Protein AF-A0A7C7C599-F1 (afdb_monomer)

Mean predicted aligned error: 6.16 Å

pLDDT: mean 91.35, std 14.0, range [51.44, 98.62]

Solvent-accessible surface area (backbone atoms only — not comparable to full-atom values): 4493 Å² total; per-residue (Å²): 73,79,49,74,33,50,11,76,84,78,67,52,73,48,73,48,82,42,102,58,56,69,67,35,50,51,40,31,78,74,67,41,55,58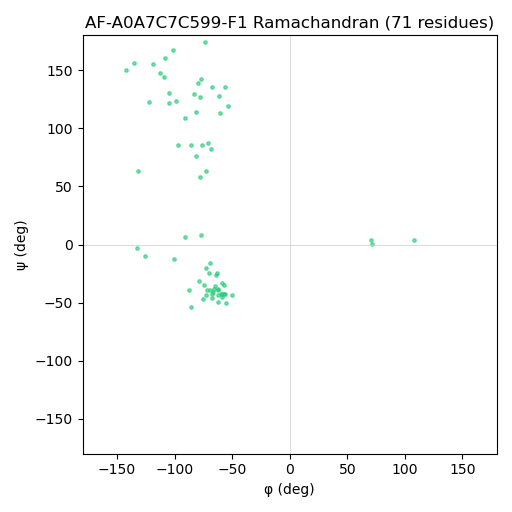,66,74,39,43,63,90,50,53,74,59,56,48,40,27,74,76,43,27,40,48,69,70,55,51,45,70,80,64,56,74,80,78,78,73,72,73,88,80,128

Radius of gyration: 16.54 Å; Cα contacts (8 Å, |Δi|>4): 79; chains: 1; bounding box: 22×20×60 Å

Foldseek 3Di:
DWDWDQAPQPRDIDIDDDPADPQLLVCVVVPPDNCVSCVVDDPQRSCCNVGVDGPVSCCVVPVPPPPCPDPPD

Nearest PDB structures (foldseek):
  2nd3-assembly1_A  TM=4.715E-01  e=2.658E+00  synthetic construct
  2nlu-assembly1_B  TM=2.791E-01  e=4.301E+00  Homo sapiens

Structure (mmCIF, N/CA/C/O backbone):
data_AF-A0A7C7C599-F1
#
_entry.id   AF-A0A7C7C599-F1
#
loop_
_atom_site.group_PDB
_atom_site.id
_atom_site.type_symbol
_atom_site.label_atom_id
_atom_site.label_alt_id
_atom_site.label_comp_id
_atom_site.label_asym_id
_atom_site.label_entity_id
_atom_site.label_seq_id
_atom_site.pdbx_PDB_ins_code
_atom_site.Cartn_x
_atom_site.Cartn_y
_atom_site.Cartn_z
_atom_site.occupancy
_atom_site.B_iso_or_equiv
_atom_site.auth_seq_id
_atom_site.auth_comp_id
_atom_site.auth_asym_id
_atom_site.auth_atom_id
_atom_site.pdbx_PDB_model_num
ATOM 1 N N . MET A 1 1 ? 5.540 3.279 9.274 1.00 96.44 1 MET A N 1
ATOM 2 C CA . MET A 1 1 ? 5.796 1.823 9.268 1.00 96.44 1 MET A CA 1
ATOM 3 C C . MET A 1 1 ? 6.414 1.431 7.934 1.00 96.44 1 MET A C 1
ATOM 5 O O . MET A 1 1 ? 6.023 1.990 6.914 1.00 96.44 1 MET A 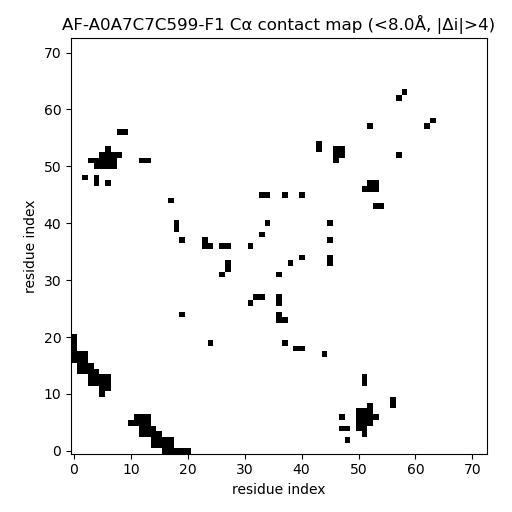O 1
ATOM 9 N N . LYS A 1 2 ? 7.384 0.505 7.924 1.00 98.12 2 LYS A N 1
ATOM 10 C CA . LYS A 1 2 ? 7.978 -0.013 6.681 1.00 98.12 2 LYS A CA 1
ATOM 11 C C . LYS A 1 2 ? 7.068 -1.091 6.091 1.00 98.12 2 LYS A C 1
ATOM 13 O O . LYS A 1 2 ? 6.909 -2.141 6.701 1.00 98.12 2 LYS A O 1
ATOM 18 N N . ILE A 1 3 ? 6.492 -0.825 4.924 1.00 98.19 3 ILE 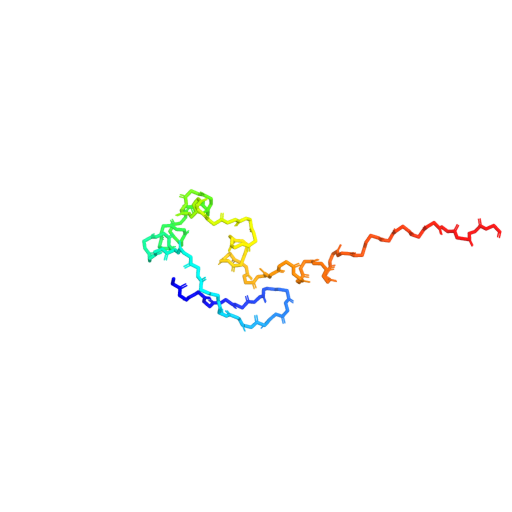A N 1
ATOM 19 C CA . ILE A 1 3 ? 5.651 -1.763 4.178 1.00 98.19 3 ILE A CA 1
ATOM 20 C C . ILE A 1 3 ? 6.452 -2.293 2.999 1.00 98.19 3 ILE A C 1
ATOM 22 O O . ILE A 1 3 ? 6.899 -1.510 2.162 1.00 98.19 3 ILE A O 1
ATOM 26 N N . THR A 1 4 ? 6.616 -3.613 2.935 1.00 98.25 4 THR A N 1
ATOM 27 C CA . THR A 1 4 ? 7.271 -4.299 1.816 1.00 98.25 4 THR A CA 1
ATOM 28 C C . THR A 1 4 ? 6.226 -4.980 0.945 1.00 98.25 4 THR A C 1
ATOM 30 O O . THR A 1 4 ? 5.356 -5.694 1.454 1.00 98.25 4 THR A O 1
ATOM 33 N N . ARG A 1 5 ? 6.309 -4.751 -0.365 1.00 98.31 5 ARG A N 1
ATOM 34 C CA . ARG A 1 5 ? 5.427 -5.342 -1.374 1.00 98.31 5 ARG A CA 1
ATOM 35 C C . ARG A 1 5 ? 6.214 -5.676 -2.633 1.00 98.31 5 ARG A C 1
ATOM 37 O O . ARG A 1 5 ? 7.195 -5.003 -2.954 1.00 98.31 5 ARG A O 1
ATOM 44 N N . THR A 1 6 ? 5.752 -6.702 -3.332 1.00 98.50 6 THR A N 1
ATOM 45 C CA . THR A 1 6 ? 6.222 -7.073 -4.666 1.00 98.50 6 THR A CA 1
ATOM 46 C C . THR A 1 6 ? 5.230 -6.521 -5.673 1.00 98.50 6 THR A C 1
ATOM 48 O O . THR A 1 6 ? 4.042 -6.806 -5.559 1.00 98.50 6 THR A O 1
ATOM 51 N N . SER A 1 7 ? 5.707 -5.714 -6.620 1.00 98.12 7 SER A N 1
ATOM 52 C CA . SER A 1 7 ? 4.859 -5.152 -7.673 1.00 98.12 7 SER A CA 1
ATOM 53 C C . SER A 1 7 ? 4.257 -6.265 -8.521 1.00 98.12 7 SER A C 1
ATOM 55 O O . SER A 1 7 ? 4.990 -7.104 -9.046 1.00 98.12 7 SER A O 1
ATOM 57 N N . MET A 1 8 ? 2.934 -6.257 -8.686 1.00 97.06 8 MET A N 1
ATOM 58 C CA . MET A 1 8 ? 2.259 -7.221 -9.558 1.00 97.06 8 MET A CA 1
ATOM 59 C C . MET A 1 8 ? 2.538 -7.000 -11.055 1.00 97.06 8 MET A C 1
ATOM 61 O O . MET A 1 8 ? 2.282 -7.905 -11.842 1.00 97.06 8 MET A O 1
ATOM 65 N N . PHE A 1 9 ? 3.059 -5.831 -11.451 1.00 96.12 9 PHE A N 1
ATOM 66 C CA . PHE A 1 9 ? 3.435 -5.549 -12.843 1.00 96.12 9 PHE A CA 1
ATOM 67 C C . PHE A 1 9 ? 4.852 -6.027 -13.150 1.00 96.12 9 PHE A C 1
ATOM 69 O O . PHE A 1 9 ? 5.063 -6.806 -14.072 1.00 96.12 9 PHE A O 1
ATOM 76 N N . SER A 1 10 ? 5.832 -5.595 -12.354 1.00 96.62 10 SER A N 1
ATOM 77 C CA . SER A 1 10 ? 7.248 -5.833 -12.662 1.00 96.62 10 SER A CA 1
ATOM 78 C C . SER A 1 10 ? 7.885 -6.987 -11.886 1.00 96.62 10 SER A C 1
ATOM 80 O O . SER A 1 10 ? 9.022 -7.359 -12.168 1.00 96.62 10 SER A O 1
ATOM 82 N N . GLY A 1 11 ? 7.221 -7.506 -10.848 1.00 97.44 11 GLY A N 1
ATOM 83 C CA . GLY A 1 11 ? 7.813 -8.460 -9.906 1.00 97.44 11 GLY A CA 1
ATOM 84 C C . GLY A 1 11 ? 8.881 -7.857 -8.982 1.00 97.44 11 GLY A C 1
ATOM 85 O O . GLY A 1 11 ? 9.493 -8.579 -8.198 1.00 97.44 11 GLY A O 1
ATOM 86 N N . VAL A 1 12 ? 9.127 -6.542 -9.037 1.00 97.88 12 VAL A N 1
ATOM 87 C CA . VAL A 1 12 ? 10.145 -5.890 -8.2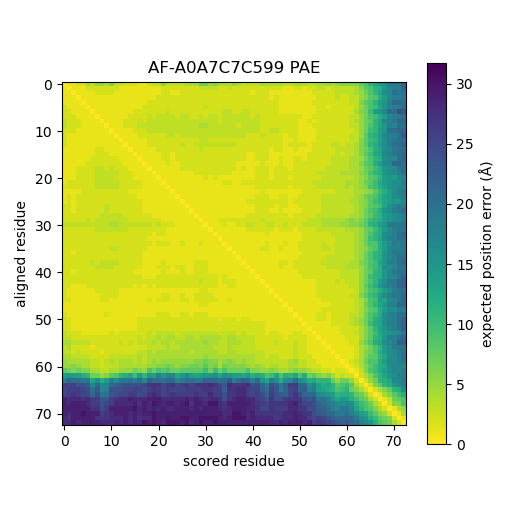03 1.00 97.88 12 VAL A CA 1
ATOM 88 C C . VAL A 1 12 ? 9.633 -5.692 -6.776 1.00 97.88 12 VAL A C 1
ATOM 90 O O . VAL A 1 12 ? 8.599 -5.060 -6.548 1.00 97.88 12 VAL A O 1
ATOM 93 N N . THR A 1 13 ? 10.407 -6.171 -5.801 1.00 98.38 13 THR A N 1
ATOM 94 C CA . THR A 1 13 ? 10.149 -5.960 -4.370 1.00 98.38 13 THR A CA 1
ATOM 95 C C . THR A 1 13 ? 10.680 -4.611 -3.906 1.00 98.38 13 THR A C 1
ATOM 97 O O . THR A 1 13 ? 11.844 -4.274 -4.125 1.00 98.38 13 THR A O 1
ATOM 100 N N . ARG A 1 14 ? 9.834 -3.837 -3.222 1.00 98.06 14 ARG A N 1
ATOM 101 C CA . ARG A 1 14 ? 10.189 -2.526 -2.663 1.00 98.06 14 ARG A CA 1
ATOM 102 C C . ARG A 1 14 ? 9.663 -2.384 -1.246 1.00 98.06 14 ARG A C 1
ATOM 104 O O . ARG A 1 14 ? 8.672 -3.007 -0.872 1.00 98.06 14 ARG A O 1
ATOM 111 N N . THR A 1 15 ? 10.305 -1.506 -0.483 1.00 98.25 15 THR A N 1
ATOM 112 C CA . THR A 1 15 ? 9.868 -1.122 0.860 1.00 98.25 15 THR A CA 1
ATOM 113 C C . THR A 1 15 ? 9.642 0.381 0.910 1.00 98.25 15 THR A C 1
ATOM 115 O O . THR A 1 15 ? 10.574 1.146 0.667 1.00 98.25 15 THR A O 1
ATOM 118 N N . LEU A 1 16 ? 8.431 0.811 1.265 1.00 97.88 16 LEU A N 1
ATOM 119 C CA . LEU A 1 16 ? 8.113 2.217 1.521 1.00 97.88 16 LEU A CA 1
ATOM 120 C C . LEU A 1 16 ? 7.877 2.452 3.012 1.00 97.88 16 LEU A C 1
ATOM 122 O O . LEU A 1 16 ? 7.318 1.605 3.708 1.00 97.88 16 LEU A O 1
ATOM 126 N N . ASN A 1 17 ? 8.294 3.616 3.512 1.00 98.31 17 ASN A N 1
ATOM 127 C CA . ASN A 1 17 ? 7.918 4.062 4.849 1.00 98.31 17 ASN A CA 1
ATOM 128 C C . ASN A 1 17 ? 6.630 4.885 4.753 1.00 98.31 17 ASN A C 1
ATOM 130 O O . ASN A 1 17 ? 6.656 6.002 4.243 1.00 98.31 17 ASN A O 1
ATOM 134 N N . LEU A 1 18 ? 5.519 4.325 5.229 1.00 98.25 18 LEU A N 1
ATOM 135 C CA . LEU A 1 18 ? 4.190 4.930 5.136 1.00 98.25 18 LEU A CA 1
ATOM 136 C C . LEU A 1 18 ? 3.657 5.322 6.522 1.00 98.25 18 LEU A C 1
ATOM 138 O O . LEU A 1 18 ? 3.947 4.621 7.501 1.00 98.25 18 LEU A O 1
ATOM 142 N N . PRO A 1 19 ? 2.866 6.406 6.637 1.00 98.00 19 PRO A N 1
ATOM 143 C CA . PRO A 1 19 ? 2.284 6.865 7.899 1.00 98.00 19 PRO A CA 1
ATOM 144 C C . PRO A 1 19 ? 1.059 6.021 8.289 1.00 98.00 19 PRO A C 1
ATOM 146 O O . PRO A 1 19 ? -0.043 6.540 8.428 1.00 98.00 19 PRO A O 1
ATOM 149 N N . VAL A 1 20 ? 1.240 4.707 8.425 1.00 98.12 20 VAL A N 1
ATOM 150 C CA . VAL A 1 20 ? 0.198 3.738 8.802 1.00 98.12 20 VAL A CA 1
ATOM 151 C C . VAL A 1 20 ? 0.546 3.032 10.110 1.00 98.12 20 VAL A C 1
ATOM 153 O O . VAL A 1 20 ? 1.731 2.902 10.445 1.00 98.12 20 VAL A O 1
ATOM 156 N N . THR A 1 21 ? -0.477 2.549 10.813 1.00 98.44 21 THR A N 1
ATOM 157 C CA . THR A 1 21 ? -0.339 1.691 12.001 1.00 98.44 21 THR A CA 1
ATOM 158 C C . THR A 1 21 ? -0.582 0.217 11.665 1.00 98.44 21 THR A C 1
ATOM 160 O O . THR A 1 21 ? -1.083 -0.114 10.586 1.00 98.44 21 THR A O 1
ATOM 163 N N . GLN A 1 22 ? -0.229 -0.682 12.586 1.00 98.06 22 GLN A N 1
ATOM 164 C CA . GLN A 1 22 ? -0.471 -2.114 12.408 1.00 98.06 22 GLN A CA 1
ATOM 165 C C . GLN A 1 22 ? -1.972 -2.428 12.379 1.00 98.06 22 GLN A C 1
ATOM 167 O O . GLN A 1 22 ? -2.411 -3.235 11.568 1.00 98.06 22 GLN A O 1
ATOM 172 N N . GLU A 1 23 ? -2.770 -1.750 13.202 1.00 98.44 23 GLU A N 1
ATOM 173 C CA . GLU A 1 23 ? -4.223 -1.922 13.276 1.00 98.44 23 GLU A CA 1
ATOM 174 C C . GLU A 1 23 ? -4.895 -1.559 11.950 1.00 98.44 23 GLU A C 1
ATOM 176 O O . GLU A 1 23 ? -5.818 -2.246 11.523 1.00 98.44 23 GLU A O 1
ATOM 181 N N . GLN A 1 24 ? -4.407 -0.520 11.264 1.00 98.62 24 GLN A N 1
ATOM 182 C CA . GLN A 1 24 ? -4.914 -0.137 9.946 1.00 98.62 24 GLN A CA 1
ATOM 183 C C . GLN A 1 24 ? -4.614 -1.199 8.883 1.00 98.62 24 GLN A C 1
ATOM 185 O O . GLN A 1 24 ? -5.477 -1.497 8.058 1.00 98.62 24 GLN A O 1
ATOM 190 N N . ILE A 1 25 ? -3.411 -1.787 8.905 1.00 98.25 25 ILE A N 1
ATOM 191 C CA . ILE A 1 25 ? -3.070 -2.907 8.018 1.00 98.25 25 ILE A CA 1
ATOM 192 C C . ILE A 1 25 ? -3.974 -4.104 8.312 1.00 98.25 25 ILE A C 1
ATOM 194 O O . ILE A 1 25 ? -4.607 -4.613 7.392 1.00 98.25 25 ILE A O 1
ATOM 198 N N . THR A 1 26 ? -4.114 -4.487 9.582 1.00 98.44 26 THR A N 1
ATOM 199 C CA . THR A 1 26 ? -4.983 -5.595 9.994 1.00 98.44 26 THR A CA 1
ATOM 200 C C . THR A 1 26 ? -6.438 -5.354 9.585 1.00 98.44 26 THR A C 1
ATOM 202 O O . THR A 1 26 ? -7.094 -6.262 9.084 1.00 98.44 26 THR A O 1
ATOM 205 N N . ALA A 1 27 ? -6.962 -4.136 9.751 1.00 98.62 27 ALA A N 1
ATOM 206 C CA . ALA A 1 27 ? -8.324 -3.794 9.343 1.00 98.62 27 ALA A CA 1
ATOM 207 C C . ALA A 1 27 ? -8.532 -3.995 7.834 1.00 98.62 27 ALA A C 1
ATOM 209 O O . ALA A 1 27 ? -9.553 -4.542 7.417 1.00 98.62 27 ALA A O 1
ATOM 210 N N . TRP A 1 28 ? -7.562 -3.585 7.014 1.00 98.56 28 TRP A N 1
ATOM 211 C CA . TRP A 1 28 ? -7.605 -3.805 5.570 1.00 98.56 28 TRP A CA 1
ATOM 212 C C . TRP A 1 28 ? -7.492 -5.293 5.203 1.00 98.56 28 TRP A C 1
ATOM 214 O O . TRP A 1 28 ? -8.317 -5.793 4.442 1.00 98.56 28 TRP A O 1
ATOM 224 N N . GLU A 1 29 ? -6.551 -6.025 5.803 1.00 97.62 29 GLU A N 1
ATOM 225 C CA . GLU A 1 29 ? -6.359 -7.468 5.577 1.00 97.62 29 GLU A CA 1
ATOM 226 C C . GLU A 1 29 ? -7.571 -8.308 6.022 1.00 97.62 29 GLU A C 1
ATOM 228 O O . GLU A 1 29 ? -7.816 -9.383 5.481 1.00 97.62 29 GLU A O 1
ATOM 233 N N . THR A 1 30 ? -8.370 -7.796 6.962 1.00 98.31 30 THR A N 1
ATOM 234 C CA . THR A 1 30 ? -9.625 -8.413 7.431 1.00 98.31 30 THR A CA 1
ATOM 235 C C . THR A 1 30 ? -10.869 -7.952 6.661 1.00 98.31 30 THR A C 1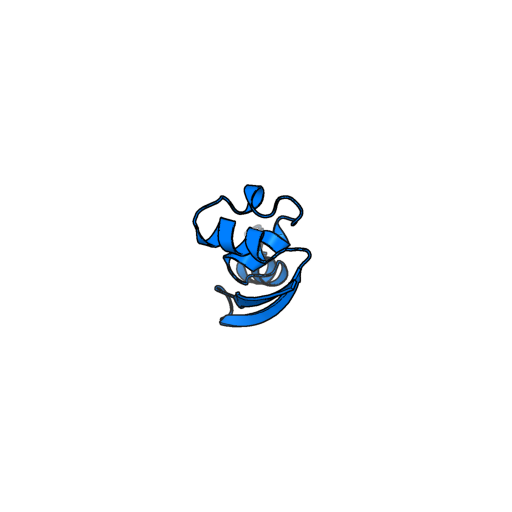
ATOM 237 O O . THR A 1 30 ? -11.983 -8.340 7.008 1.00 98.31 30 THR A O 1
ATOM 240 N N . GLY A 1 31 ? -10.699 -7.172 5.586 1.00 97.81 31 GLY A N 1
ATOM 241 C CA . GLY A 1 31 ? -11.759 -6.850 4.624 1.00 97.81 31 GLY A CA 1
ATOM 242 C C . GLY A 1 31 ? -12.291 -5.416 4.674 1.00 97.81 31 GLY A C 1
ATOM 243 O O . GLY A 1 31 ? -13.205 -5.081 3.920 1.00 97.81 31 GLY A O 1
ATOM 244 N N . THR A 1 32 ? -11.732 -4.539 5.512 1.00 98.56 32 THR A N 1
ATOM 245 C CA . THR A 1 32 ? -12.072 -3.108 5.463 1.00 98.56 32 THR A CA 1
ATOM 246 C C . THR A 1 32 ? -11.559 -2.498 4.160 1.00 98.56 32 THR A C 1
ATOM 248 O O . THR A 1 32 ? -10.410 -2.708 3.775 1.00 98.56 32 THR A O 1
ATOM 251 N N . LEU A 1 33 ? -12.381 -1.686 3.489 1.00 98.50 33 LEU A N 1
ATOM 252 C CA . LEU A 1 33 ? -11.947 -0.959 2.293 1.00 98.50 33 LEU A CA 1
ATOM 253 C C . LEU A 1 33 ? -10.713 -0.095 2.600 1.00 98.50 33 LEU A C 1
ATOM 255 O O . LEU A 1 33 ? -10.684 0.607 3.612 1.00 98.50 33 LEU A O 1
ATOM 259 N N . ILE A 1 34 ? -9.711 -0.106 1.717 1.00 98.50 34 ILE A N 1
ATOM 260 C CA . ILE A 1 34 ? -8.413 0.551 1.952 1.00 98.50 34 ILE A CA 1
ATOM 261 C C . ILE A 1 34 ? -8.554 2.051 2.258 1.00 98.50 34 ILE A C 1
ATOM 263 O O . ILE A 1 34 ? -7.834 2.583 3.097 1.00 98.50 34 ILE A O 1
ATOM 267 N N . GLN A 1 35 ? -9.517 2.738 1.637 1.00 98.31 35 GLN A N 1
ATOM 268 C CA . GLN A 1 35 ? -9.794 4.153 1.886 1.00 98.31 35 GLN A CA 1
ATOM 269 C C . GLN A 1 35 ? -10.405 4.417 3.267 1.00 98.31 35 GLN A C 1
ATOM 271 O O . GLN A 1 35 ? -10.256 5.519 3.785 1.00 98.31 35 GLN A O 1
ATOM 276 N N . ASN A 1 36 ? -11.061 3.418 3.865 1.00 98.56 36 ASN A N 1
ATOM 277 C CA . ASN A 1 36 ? -11.618 3.503 5.213 1.00 98.56 36 ASN A CA 1
ATOM 278 C C . ASN A 1 36 ? -10.574 3.098 6.261 1.00 98.56 36 ASN A C 1
ATOM 280 O O . ASN A 1 36 ? -10.488 3.727 7.309 1.00 98.56 36 ASN A O 1
ATOM 284 N N . ALA A 1 37 ? -9.763 2.074 5.976 1.00 98.50 37 ALA A N 1
ATOM 285 C CA . ALA A 1 37 ? -8.688 1.632 6.863 1.00 98.50 37 ALA A CA 1
ATOM 286 C C . ALA A 1 37 ? -7.538 2.653 6.931 1.00 98.50 37 ALA A C 1
ATOM 288 O O . ALA A 1 37 ? -6.972 2.896 7.997 1.00 98.50 37 ALA A O 1
ATOM 289 N N . MET A 1 38 ? -7.196 3.261 5.790 1.00 98.44 38 MET A N 1
ATOM 290 C CA . MET A 1 38 ? -6.057 4.169 5.620 1.00 98.44 38 MET A CA 1
ATOM 291 C C . MET A 1 38 ? -6.474 5.459 4.883 1.00 98.44 38 MET A C 1
ATOM 293 O O . MET A 1 38 ? -5.998 5.740 3.772 1.00 98.44 38 MET A O 1
ATOM 297 N N . PRO A 1 39 ? -7.377 6.268 5.473 1.00 98.31 39 PRO A N 1
ATOM 298 C CA . PRO A 1 39 ? -7.892 7.483 4.842 1.00 98.31 39 PRO A CA 1
ATOM 299 C C . PRO A 1 39 ? -6.806 8.541 4.623 1.00 98.31 39 PRO A C 1
ATOM 301 O O . PRO A 1 39 ? -6.902 9.325 3.683 1.00 98.31 39 PRO A O 1
ATOM 304 N N . GLN A 1 40 ? -5.752 8.528 5.440 1.00 98.50 40 GLN A N 1
ATOM 305 C CA . GLN A 1 40 ? -4.630 9.461 5.364 1.00 98.50 40 GLN A CA 1
ATOM 306 C C . GLN A 1 40 ? -3.696 9.217 4.175 1.00 98.50 40 GLN A C 1
ATOM 308 O O . GLN A 1 40 ? -2.930 10.109 3.823 1.00 98.50 40 GLN A O 1
ATOM 313 N N . LEU A 1 41 ? -3.715 8.015 3.588 1.00 98.38 41 LEU A N 1
ATOM 314 C CA . LEU A 1 41 ? -2.884 7.711 2.428 1.00 98.38 41 LEU A CA 1
ATOM 315 C C . LEU A 1 41 ? -3.480 8.323 1.162 1.00 98.38 41 LEU A C 1
ATOM 317 O O . LEU A 1 41 ? -4.695 8.290 0.964 1.00 98.38 41 LEU A O 1
ATOM 321 N N . ASP A 1 42 ? -2.624 8.823 0.278 1.00 98.00 42 ASP A N 1
ATOM 322 C CA . ASP A 1 42 ? -3.044 9.222 -1.063 1.00 98.00 42 ASP A CA 1
ATOM 323 C C . ASP A 1 42 ? -3.328 7.999 -1.962 1.00 98.00 42 ASP A C 1
ATOM 325 O O . ASP A 1 42 ? -3.105 6.843 -1.587 1.00 98.00 42 ASP A O 1
ATOM 329 N N . LYS A 1 43 ? -3.840 8.247 -3.174 1.00 97.12 43 LYS A N 1
ATOM 330 C CA . LYS A 1 43 ? -4.177 7.187 -4.137 1.00 97.12 43 LYS A CA 1
ATOM 331 C C . LYS A 1 43 ? -2.980 6.278 -4.451 1.00 97.12 43 LYS A C 1
ATOM 333 O O . LYS A 1 43 ? -3.151 5.064 -4.494 1.00 97.12 43 LYS A O 1
ATOM 338 N N . ASN A 1 44 ? -1.791 6.843 -4.637 1.00 96.94 44 ASN A N 1
ATOM 339 C CA . ASN A 1 44 ? -0.595 6.105 -5.047 1.00 96.94 44 ASN A CA 1
ATOM 340 C C . ASN A 1 44 ? -0.022 5.283 -3.891 1.00 96.94 44 ASN A C 1
ATOM 342 O O . ASN A 1 44 ? 0.464 4.172 -4.083 1.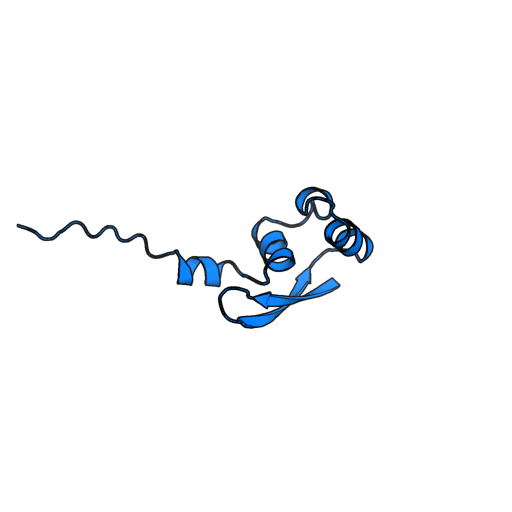00 96.94 44 ASN A O 1
ATOM 346 N N . GLN A 1 45 ? -0.111 5.803 -2.671 1.00 98.19 45 GLN A N 1
ATOM 347 C CA . GLN A 1 45 ? 0.270 5.080 -1.466 1.00 98.19 45 GLN A CA 1
ATOM 348 C C . GLN A 1 45 ? -0.676 3.909 -1.192 1.00 98.19 45 GLN A C 1
ATOM 350 O O . GLN A 1 45 ? -0.206 2.821 -0.861 1.00 98.19 45 GLN A O 1
ATOM 355 N N . ARG A 1 46 ? -1.993 4.099 -1.356 1.00 98.31 46 ARG A N 1
ATOM 356 C CA . ARG A 1 46 ? -2.962 2.996 -1.248 1.00 98.31 46 ARG A CA 1
ATOM 357 C C . ARG A 1 46 ? -2.713 1.941 -2.319 1.00 98.31 46 ARG A C 1
ATOM 359 O O . ARG A 1 46 ? -2.702 0.761 -1.988 1.00 98.31 46 ARG A O 1
ATOM 366 N N . GLU A 1 47 ? -2.458 2.361 -3.557 1.00 97.94 47 GLU A N 1
ATOM 367 C CA . GLU A 1 47 ? -2.094 1.455 -4.651 1.00 97.94 47 GLU A CA 1
ATOM 368 C C . GLU A 1 47 ? -0.882 0.601 -4.275 1.00 97.94 47 GLU A C 1
ATOM 370 O O . GLU A 1 47 ? -0.960 -0.624 -4.293 1.00 97.94 47 GLU A O 1
ATOM 375 N N . PHE A 1 48 ? 0.193 1.226 -3.790 1.00 98.38 48 PHE A N 1
ATOM 376 C CA . PHE A 1 48 ? 1.369 0.489 -3.345 1.00 98.38 48 PHE A CA 1
ATOM 377 C C . PHE A 1 48 ? 1.049 -0.535 -2.245 1.00 98.38 48 PHE A C 1
ATOM 379 O O . PHE A 1 48 ? 1.544 -1.659 -2.300 1.00 98.38 48 PHE A O 1
ATOM 386 N N . VAL A 1 49 ? 0.224 -0.182 -1.252 1.00 98.25 49 VAL A N 1
ATOM 387 C CA . VAL A 1 49 ? -0.174 -1.114 -0.179 1.00 98.25 49 VAL A CA 1
ATOM 388 C C . VAL A 1 49 ? -0.939 -2.317 -0.737 1.00 98.25 49 VAL A C 1
ATOM 390 O O . VAL A 1 49 ? -0.704 -3.439 -0.278 1.00 98.25 49 VAL A O 1
ATOM 393 N N . MET A 1 50 ? -1.811 -2.087 -1.723 1.00 97.94 50 MET A N 1
ATOM 394 C CA . MET A 1 50 ? -2.656 -3.114 -2.331 1.00 97.94 50 MET A CA 1
ATOM 395 C C . MET A 1 50 ? -1.893 -4.036 -3.285 1.00 97.94 50 MET A C 1
ATOM 397 O O . MET A 1 50 ? -2.056 -5.250 -3.208 1.00 97.94 50 MET A O 1
ATOM 401 N N . THR A 1 51 ? -1.074 -3.476 -4.175 1.00 97.88 51 THR A N 1
ATOM 402 C CA . THR A 1 51 ? -0.557 -4.188 -5.359 1.00 97.88 51 THR A CA 1
ATOM 403 C C . THR A 1 51 ? 0.967 -4.169 -5.476 1.00 97.88 51 THR A C 1
ATOM 405 O O . THR A 1 51 ? 1.537 -4.844 -6.333 1.00 97.88 51 THR A O 1
ATOM 408 N N . GLY A 1 52 ? 1.651 -3.376 -4.646 1.00 97.88 52 GLY A N 1
ATOM 409 C CA . GLY A 1 52 ? 3.087 -3.112 -4.762 1.00 97.88 52 GLY A CA 1
ATOM 410 C C . GLY A 1 52 ? 3.478 -2.234 -5.952 1.00 97.88 52 GLY A C 1
ATOM 411 O O . GLY A 1 52 ? 4.669 -1.962 -6.127 1.00 97.88 52 GLY A O 1
ATOM 412 N N . VAL A 1 53 ? 2.507 -1.784 -6.752 1.00 97.94 53 VAL A N 1
ATOM 413 C CA . VAL A 1 53 ? 2.733 -0.966 -7.945 1.00 97.94 53 VAL A CA 1
ATOM 414 C C . VAL A 1 53 ? 2.964 0.490 -7.546 1.00 97.94 53 VAL A C 1
ATOM 416 O O . VAL A 1 53 ? 2.307 1.029 -6.655 1.00 97.94 53 VAL A O 1
ATOM 419 N N . ILE A 1 54 ? 3.920 1.143 -8.207 1.00 96.44 54 ILE A N 1
ATOM 420 C CA . ILE A 1 54 ? 4.179 2.584 -8.062 1.00 96.44 54 ILE A CA 1
ATOM 421 C C . ILE A 1 54 ? 3.735 3.354 -9.308 1.00 96.44 54 ILE A C 1
ATOM 423 O O . ILE A 1 54 ? 3.660 2.790 -10.394 1.00 96.44 54 ILE A O 1
ATOM 427 N N . GLN A 1 55 ? 3.525 4.670 -9.182 1.00 93.31 55 GLN A N 1
ATOM 428 C CA . GLN A 1 55 ? 3.075 5.526 -10.293 1.00 93.31 55 GLN A CA 1
ATOM 429 C C . GLN A 1 55 ? 3.909 5.351 -11.573 1.00 93.31 55 GLN A C 1
ATOM 431 O O . GLN A 1 55 ? 3.354 5.190 -12.648 1.00 93.31 55 GLN A O 1
ATOM 436 N N . ARG A 1 56 ? 5.241 5.285 -11.452 1.00 92.00 56 ARG A N 1
ATOM 437 C CA . ARG A 1 56 ? 6.132 5.092 -12.608 1.00 92.00 56 ARG A CA 1
ATOM 438 C C . ARG A 1 56 ? 5.843 3.801 -13.379 1.00 92.00 56 ARG A C 1
ATOM 440 O O . ARG A 1 56 ? 6.051 3.751 -14.580 1.00 92.00 56 ARG A O 1
ATOM 447 N N . GLU A 1 57 ? 5.420 2.743 -12.692 1.00 92.25 57 GLU A N 1
ATOM 448 C CA . GLU A 1 57 ? 5.078 1.481 -13.352 1.00 92.25 57 GLU A CA 1
ATOM 449 C C . GLU A 1 57 ? 3.769 1.623 -14.130 1.00 92.25 57 GLU A C 1
ATOM 451 O O . GLU A 1 57 ? 3.707 1.182 -15.266 1.00 92.25 57 GLU A O 1
ATOM 456 N N . TRP A 1 58 ? 2.775 2.339 -13.597 1.00 90.81 58 TRP A N 1
ATOM 457 C CA . TRP A 1 58 ? 1.583 2.705 -14.371 1.00 90.81 58 TRP A CA 1
ATOM 458 C C . TRP A 1 58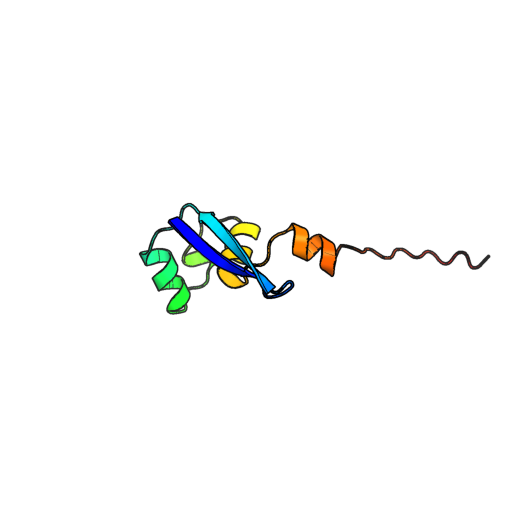 ? 1.923 3.517 -15.623 1.00 90.81 58 TRP A C 1
ATOM 460 O O . TRP A 1 58 ? 1.411 3.220 -16.700 1.00 90.81 58 TRP A O 1
ATOM 470 N N . ASP A 1 59 ? 2.805 4.507 -15.493 1.00 90.31 59 ASP A N 1
ATOM 471 C CA . ASP A 1 59 ? 3.226 5.347 -16.618 1.00 90.31 59 ASP A CA 1
ATOM 472 C C . ASP A 1 59 ? 3.981 4.528 -17.680 1.00 90.31 59 ASP A C 1
ATOM 474 O O . ASP A 1 59 ? 3.824 4.765 -18.874 1.00 90.31 59 ASP A O 1
ATOM 478 N N . ASN A 1 60 ? 4.767 3.532 -17.266 1.00 89.94 60 ASN A N 1
ATOM 479 C CA . ASN A 1 60 ? 5.482 2.654 -18.190 1.00 89.94 60 ASN A CA 1
ATOM 480 C C . ASN A 1 60 ? 4.552 1.662 -18.904 1.00 89.94 60 ASN A C 1
ATOM 482 O O . ASN A 1 60 ? 4.706 1.459 -20.103 1.00 89.94 60 ASN A O 1
ATOM 486 N N . GLU A 1 61 ? 3.606 1.048 -18.189 1.00 89.00 61 GLU A N 1
ATOM 487 C CA . GLU A 1 61 ? 2.712 0.031 -18.762 1.00 89.00 61 GLU A CA 1
ATOM 488 C C . GLU A 1 61 ? 1.566 0.651 -19.587 1.00 89.00 61 GLU A C 1
ATOM 490 O O . GLU A 1 61 ? 1.104 0.059 -20.560 1.00 89.00 61 GLU A O 1
ATOM 495 N N . PHE A 1 62 ? 1.100 1.854 -19.221 1.00 85.19 62 PHE A N 1
ATOM 496 C CA . PHE A 1 62 ? -0.116 2.461 -19.788 1.00 85.19 62 PHE A CA 1
ATOM 497 C C . PHE A 1 62 ? 0.037 3.927 -20.225 1.00 85.19 62 PHE A C 1
ATOM 499 O O . PHE A 1 62 ? -0.903 4.500 -20.774 1.00 85.19 62 PHE A O 1
ATOM 506 N N . GLY A 1 63 ? 1.195 4.560 -20.018 1.00 76.88 63 GLY A N 1
ATOM 507 C CA . GLY A 1 63 ? 1.435 5.970 -20.362 1.00 76.88 63 GLY A CA 1
ATOM 508 C C . GLY A 1 63 ? 1.683 6.245 -21.848 1.00 76.88 63 GLY A C 1
ATOM 509 O O . GLY A 1 63 ? 2.032 7.366 -22.216 1.00 76.88 63 GLY A O 1
ATOM 510 N N . HIS A 1 64 ? 1.498 5.262 -22.729 1.00 67.25 64 HIS A N 1
ATOM 511 C CA . HIS A 1 64 ? 1.529 5.478 -24.173 1.00 67.25 64 HIS A CA 1
ATOM 512 C C . HIS A 1 64 ? 0.149 5.909 -24.677 1.00 67.25 64 HIS A C 1
ATOM 514 O O . HIS A 1 64 ? -0.641 5.104 -25.166 1.00 67.25 64 HIS A O 1
ATOM 520 N N . THR A 1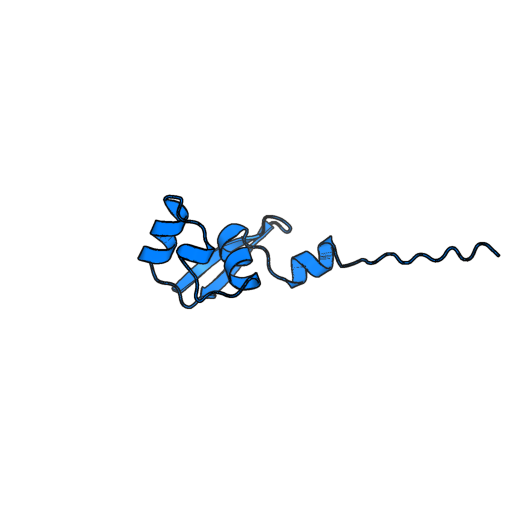 65 ? -0.141 7.210 -24.613 1.00 61.12 65 THR A N 1
ATOM 521 C CA . THR A 1 65 ? -1.205 7.793 -25.439 1.00 61.12 65 THR A CA 1
ATOM 522 C C . THR A 1 65 ? -0.724 7.819 -26.885 1.00 61.12 65 THR A C 1
ATOM 524 O O . THR A 1 65 ? -0.128 8.791 -27.346 1.00 61.12 65 THR A O 1
ATOM 527 N N . GLY A 1 66 ? -0.952 6.720 -27.598 1.00 57.66 66 GLY A N 1
ATOM 528 C CA . GLY A 1 66 ? -0.810 6.658 -29.043 1.00 57.66 66 GLY A CA 1
ATOM 529 C C . GLY A 1 66 ? -1.885 7.502 -29.721 1.00 57.66 66 GLY A C 1
ATOM 530 O O . GLY A 1 66 ? -2.891 6.970 -30.174 1.00 57.66 66 GLY A O 1
ATOM 531 N N . TYR A 1 67 ? -1.663 8.811 -29.828 1.00 53.59 67 TYR A N 1
ATOM 532 C CA . TYR A 1 67 ? -2.220 9.578 -30.938 1.00 53.59 67 TYR A CA 1
ATOM 533 C C . TYR A 1 67 ? -1.287 9.373 -32.139 1.00 53.59 67 TYR A C 1
ATOM 535 O O . TYR A 1 67 ? -0.473 10.226 -32.473 1.00 53.59 67 TYR A O 1
ATOM 543 N N . ASN A 1 68 ? -1.388 8.203 -32.773 1.00 60.22 68 ASN A N 1
ATOM 544 C CA . ASN A 1 68 ? -0.969 8.059 -34.163 1.00 60.22 68 ASN A CA 1
ATOM 545 C C . ASN A 1 68 ? -2.071 8.707 -35.003 1.00 60.22 68 ASN A C 1
ATOM 547 O O . ASN A 1 68 ? -3.014 8.037 -35.424 1.00 60.22 68 ASN A O 1
ATOM 551 N N . ILE A 1 69 ? -1.989 10.026 -35.206 1.00 59.66 69 ILE A N 1
ATOM 552 C CA . ILE A 1 69 ? -2.571 10.588 -36.424 1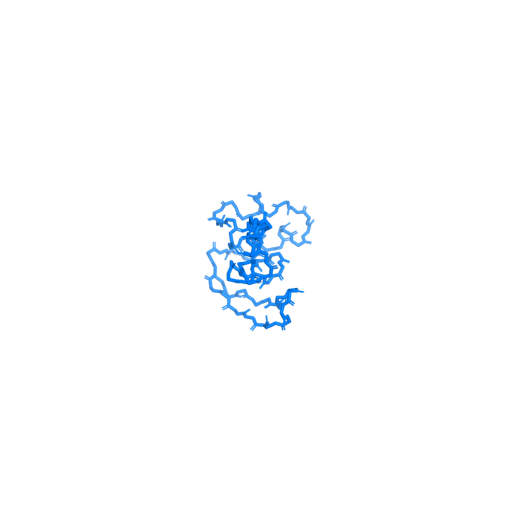.00 59.66 69 ILE A CA 1
ATOM 553 C C . ILE A 1 69 ? -1.821 9.907 -37.563 1.00 59.66 69 ILE A C 1
ATOM 555 O O . ILE A 1 69 ? -0.604 10.028 -37.661 1.00 59.66 69 ILE A O 1
ATOM 559 N N . GLY A 1 70 ? -2.525 9.083 -38.333 1.00 51.44 70 GLY A N 1
ATOM 560 C CA . GLY A 1 70 ? -1.953 8.515 -39.538 1.00 51.44 70 GLY A CA 1
ATOM 561 C C . GLY A 1 70 ? -1.433 9.660 -40.392 1.00 51.44 70 GLY A C 1
ATOM 562 O O . GLY A 1 70 ? -2.210 10.516 -40.813 1.00 51.44 70 GLY A O 1
ATOM 563 N N . GLU A 1 71 ? -0.131 9.671 -40.654 1.00 52.91 71 GLU A N 1
ATOM 564 C CA . GLU A 1 71 ? 0.395 10.272 -41.876 1.00 52.91 71 GLU A CA 1
ATOM 565 C C . GLU A 1 71 ? 0.023 9.337 -43.040 1.00 52.91 71 GLU A C 1
ATOM 567 O O . GLU A 1 71 ? 0.869 8.717 -43.669 1.00 52.91 71 GLU A O 1
ATOM 572 N N . ASP A 1 72 ? -1.286 9.192 -43.256 1.00 58.88 72 ASP A N 1
ATOM 573 C CA . ASP A 1 72 ? -1.873 8.851 -44.543 1.00 58.88 72 ASP A CA 1
ATOM 574 C C . ASP A 1 72 ? -2.316 10.186 -45.164 1.00 58.88 72 ASP A C 1
ATOM 576 O O . ASP A 1 72 ? -3.460 10.612 -44.988 1.00 58.88 72 ASP A O 1
ATOM 580 N N . ILE A 1 73 ? -1.381 10.862 -45.842 1.00 52.88 73 ILE A N 1
ATOM 581 C CA . ILE A 1 73 ? -1.620 11.749 -46.997 1.00 52.88 73 ILE A CA 1
ATOM 582 C C . ILE A 1 73 ? -0.425 11.696 -47.945 1.00 52.88 73 ILE A C 1
ATOM 584 O O . ILE A 1 73 ? 0.719 11.870 -47.472 1.00 52.88 73 ILE A O 1
#

Sequence (73 aa):
MKITRTSMFSGVTRTLNLPVTQEQITAWETGTLIQNAMPQLDKNQREFVMTGVIQREWDNEFGHTGYNIGEDI

Secondary structure (DSSP, 8-state):
-EEEEE-TTT--EEEEE-S--HHHHHHHHTT--HHHH-TTS-HHHHHHHHH---HHHHHHHH-----------